Protein AF-A0A382H604-F1 (afdb_monomer_lite)

Sequence (117 aa):
MPYRKNQIYLIIIILVFFRLSSAVAEETLPQNTVKKILGSIINLKTEKQLSPNEIKENDIIADRALSLLDMQEISLKALGKYWKKRTPTEQKVFIDLLSQMFLKEAFPNSGKFFSSL

Organism: NCBI:txid408172

Secondary structure (DSSP, 8-state):
--HHHHHHHHHHHHHHHHGGGTT-SGGG-HHHHHHHHHHHHHT----SS--HHHHHHHHHHHHHHHTTS-HHHHHHHHHGGGGGGS-HHHHHHHHHHHHHHIIIIIHHHHHHHTTT-

pLDDT: mean 87.94, std 14.46, range [51.38, 98.69]

InterPro domains:
  IPR008869 Toluene tolerance Ttg2/phospholipid-binding protein MlaC [PF05494] (41-103)
  IPR042245 Tgt2/MlaC superfamily [G3DSA:3.10.450.710] (27-114)

Radius of gyration: 22.96 Å; chains: 1; bounding box: 73×45×42 Å

Foldseek 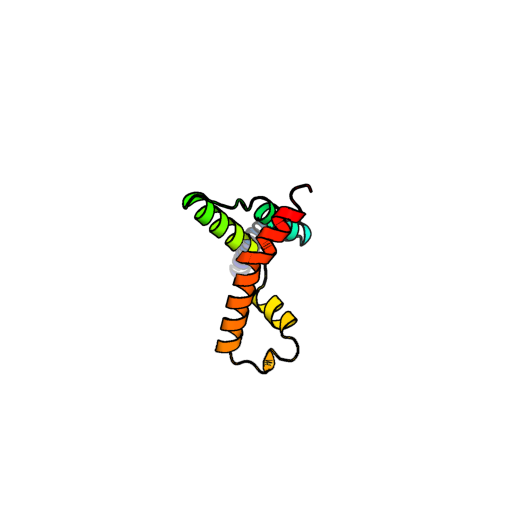3Di:
DCVVVVVVVVVVVVVVVVVVPPPPDPCDDPVNLVVLLLVLLLPQDDDPDDDPVSVVVLVVSLVSSCVSDPLLVVLCVVCPPCCVVDDPVRSVVSSVVVSVCSSPPVSNVVSVVSNPD

Structure (mmCIF, N/CA/C/O backbone):
data_AF-A0A382H604-F1
#
_entry.id   AF-A0A382H604-F1
#
loop_
_atom_site.group_PDB
_atom_site.id
_atom_site.type_symbol
_atom_site.label_atom_id
_atom_site.label_alt_id
_atom_site.label_comp_id
_atom_site.label_asym_id
_atom_site.label_entity_id
_atom_site.label_seq_id
_atom_site.pdbx_PDB_ins_code
_atom_site.Cartn_x
_atom_site.Cartn_y
_atom_site.Cartn_z
_atom_site.occupancy
_atom_site.B_iso_or_equiv
_atom_site.auth_seq_id
_atom_site.auth_comp_id
_atom_site.auth_asym_id
_atom_site.auth_atom_id
_atom_site.pdbx_PDB_model_num
ATOM 1 N N . MET A 1 1 ? -51.402 32.850 -17.907 1.00 51.38 1 MET A N 1
ATOM 2 C CA . MET A 1 1 ? -50.813 31.490 -17.981 1.00 51.38 1 MET A CA 1
ATOM 3 C C . MET A 1 1 ? -49.299 31.500 -18.317 1.00 51.38 1 MET A C 1
ATOM 5 O O . MET A 1 1 ? -48.921 30.944 -19.339 1.00 51.38 1 MET A O 1
ATOM 9 N N . PRO A 1 2 ? -48.397 32.082 -17.494 1.00 58.53 2 PRO A N 1
ATOM 10 C CA . PRO A 1 2 ? -46.940 31.989 -17.720 1.00 58.53 2 PRO A CA 1
ATOM 11 C C . PRO A 1 2 ? -46.252 30.822 -16.973 1.00 58.53 2 PRO A C 1
ATOM 13 O O . PRO A 1 2 ? -45.178 30.381 -17.368 1.00 58.53 2 PRO A O 1
ATOM 16 N N . TYR A 1 3 ? -46.886 30.270 -15.930 1.00 56.16 3 TYR A N 1
ATOM 17 C CA . TYR A 1 3 ? -46.276 29.292 -15.012 1.00 56.16 3 TYR A CA 1
ATOM 18 C C . TYR A 1 3 ? -45.895 27.947 -15.671 1.00 56.16 3 TYR A C 1
ATOM 20 O O . TYR A 1 3 ? -44.825 27.405 -15.409 1.00 56.16 3 TYR A O 1
ATOM 28 N N . ARG A 1 4 ? -46.720 27.437 -16.600 1.00 60.75 4 ARG A N 1
ATOM 29 C CA . ARG A 1 4 ? -46.483 26.145 -17.284 1.00 60.75 4 ARG A CA 1
ATOM 30 C C . ARG A 1 4 ? -45.298 26.190 -18.256 1.00 60.75 4 ARG A C 1
ATOM 32 O O . ARG A 1 4 ? -44.644 25.175 -18.459 1.00 60.75 4 ARG A O 1
ATOM 39 N N . LYS A 1 5 ? -44.997 27.359 -18.836 1.00 63.06 5 LYS A N 1
ATOM 40 C CA . LYS A 1 5 ? -43.904 27.519 -19.810 1.00 63.06 5 LYS A CA 1
ATOM 41 C C . LYS A 1 5 ? -42.536 27.438 -19.122 1.00 63.06 5 LYS A C 1
ATOM 43 O O . LYS A 1 5 ? -41.636 26.777 -19.626 1.00 63.06 5 LYS A O 1
ATOM 48 N N . ASN A 1 6 ? -42.421 28.013 -17.923 1.00 70.69 6 ASN A N 1
ATOM 49 C CA . ASN A 1 6 ? -41.190 27.993 -17.126 1.00 70.69 6 ASN A CA 1
ATOM 50 C C . ASN A 1 6 ? -40.862 26.590 -16.587 1.00 70.69 6 ASN A C 1
ATOM 52 O O . ASN A 1 6 ? -39.692 26.222 -16.539 1.00 70.69 6 ASN A O 1
ATOM 56 N N . GLN A 1 7 ? -41.876 25.778 -16.261 1.00 73.12 7 GLN A N 1
ATOM 57 C CA . GLN A 1 7 ? -41.681 24.366 -15.900 1.00 73.12 7 GLN A CA 1
ATOM 58 C C . GLN A 1 7 ? -41.118 23.538 -17.059 1.00 73.12 7 GLN A C 1
ATOM 60 O O . GLN A 1 7 ? -40.243 22.707 -16.843 1.00 73.12 7 GLN A O 1
ATOM 65 N N . ILE A 1 8 ? -41.576 23.786 -18.290 1.00 79.75 8 ILE A N 1
ATOM 66 C CA . ILE A 1 8 ? -41.068 23.083 -19.475 1.00 79.75 8 ILE A CA 1
ATOM 67 C C . ILE A 1 8 ? -39.595 23.442 -19.713 1.00 79.75 8 ILE A C 1
ATOM 69 O O . ILE A 1 8 ? -38.784 22.545 -19.926 1.00 79.75 8 ILE A O 1
ATOM 73 N N . TYR A 1 9 ? -39.219 24.721 -19.598 1.00 81.75 9 TYR A N 1
ATOM 74 C CA . TYR A 1 9 ? -37.813 25.130 -19.710 1.00 81.75 9 TYR A CA 1
ATOM 75 C C . TYR A 1 9 ? -36.930 24.521 -18.613 1.00 81.75 9 TYR A C 1
ATOM 77 O O . TYR A 1 9 ? -35.820 24.083 -18.906 1.00 81.75 9 TYR A O 1
ATOM 85 N N . LEU A 1 10 ? -37.429 24.430 -17.376 1.00 78.94 10 LEU A N 1
ATOM 86 C CA . LEU A 1 10 ? -36.712 23.801 -16.265 1.00 78.94 10 LEU A CA 1
ATOM 87 C C . LEU A 1 10 ? -36.487 22.298 -16.507 1.00 78.94 10 LEU A C 1
ATOM 89 O O . LEU A 1 10 ? -35.382 21.802 -16.307 1.00 78.94 10 LEU A O 1
ATOM 93 N N . ILE A 1 11 ? -37.504 21.583 -16.999 1.00 82.19 11 ILE A N 1
ATOM 94 C CA . ILE A 1 11 ? -37.404 20.155 -17.343 1.00 82.19 11 ILE A CA 1
ATOM 95 C C . ILE A 1 11 ? -36.421 19.936 -18.499 1.00 82.19 11 ILE A C 1
ATOM 97 O O . ILE A 1 11 ? -35.608 19.015 -18.443 1.00 82.19 11 ILE A O 1
ATOM 101 N N . ILE A 1 12 ? -36.450 20.794 -19.523 1.00 80.44 12 ILE A N 1
ATOM 102 C CA . ILE A 1 12 ? -35.507 20.729 -20.648 1.00 80.44 12 ILE A CA 1
ATOM 103 C C . ILE A 1 12 ? -34.071 20.956 -20.161 1.00 80.44 12 ILE A C 1
ATOM 105 O O . ILE A 1 12 ? -33.182 20.198 -20.537 1.00 80.44 12 ILE A O 1
ATOM 109 N N . ILE A 1 13 ? -33.843 21.937 -19.282 1.00 77.56 13 ILE A N 1
ATOM 110 C CA . ILE A 1 13 ? -32.527 22.191 -18.678 1.00 77.56 13 ILE A CA 1
ATOM 111 C C . ILE A 1 13 ? -32.031 20.963 -17.902 1.00 77.56 13 ILE A C 1
ATOM 113 O O . ILE A 1 13 ? -30.904 20.524 -18.119 1.00 77.56 13 ILE A O 1
ATOM 117 N N . ILE A 1 14 ? -32.871 20.363 -17.054 1.00 76.81 14 ILE A N 1
ATOM 118 C CA . ILE A 1 14 ? -32.507 19.166 -16.278 1.00 76.81 14 ILE A CA 1
ATOM 119 C C . ILE A 1 14 ? -32.161 17.994 -17.209 1.00 76.81 14 ILE A C 1
ATOM 121 O O . ILE A 1 14 ? -31.157 17.316 -17.001 1.00 76.81 14 ILE A O 1
ATOM 125 N N . LEU A 1 15 ? -32.938 17.783 -18.274 1.00 72.88 15 LEU A N 1
ATOM 126 C CA . LEU A 1 15 ? -32.672 16.732 -19.260 1.00 72.88 15 LEU A CA 1
ATOM 127 C C . LEU A 1 15 ? -31.349 16.946 -20.010 1.00 72.88 15 LEU A C 1
ATOM 129 O O . LEU A 1 15 ? -30.652 15.971 -20.281 1.00 72.88 15 LEU A O 1
ATOM 133 N N . VAL A 1 16 ? -30.972 18.194 -20.309 1.00 72.25 16 VAL A N 1
ATOM 134 C CA . VAL A 1 16 ? -29.672 18.518 -20.925 1.00 72.25 16 VAL A CA 1
ATOM 135 C C . VAL A 1 16 ? -28.514 18.207 -19.970 1.00 72.25 16 VAL A C 1
ATOM 137 O O . VAL A 1 16 ? -27.527 17.615 -20.402 1.00 72.25 16 VAL A O 1
ATOM 140 N N . PHE A 1 17 ? -28.649 18.505 -18.673 1.00 63.34 17 PHE A N 1
ATOM 141 C CA . PHE A 1 17 ? -27.629 18.158 -17.673 1.00 63.34 17 PHE A CA 1
ATOM 142 C C . PHE A 1 17 ? -27.477 16.640 -17.473 1.00 63.34 17 PHE A C 1
ATOM 144 O O . PHE A 1 17 ? -26.356 16.154 -17.351 1.00 63.34 17 PHE A O 1
ATOM 151 N N . PHE A 1 18 ? -28.567 15.864 -17.521 1.00 61.59 18 PHE A N 1
ATOM 152 C CA . PHE A 1 18 ? -28.507 14.398 -17.392 1.00 61.59 18 PHE A CA 1
ATOM 153 C C . PHE A 1 18 ? -27.886 13.687 -18.607 1.00 61.59 18 PHE A C 1
ATOM 155 O O . PHE A 1 18 ? -27.373 12.576 -18.470 1.00 61.59 18 PHE A O 1
ATOM 162 N N . ARG A 1 19 ? -27.895 14.306 -19.795 1.00 58.00 19 ARG A N 1
ATOM 163 C CA . ARG A 1 19 ? -27.268 13.743 -21.007 1.00 58.00 19 ARG A CA 1
ATOM 164 C C . ARG A 1 19 ? -25.736 13.812 -20.992 1.00 58.00 19 ARG A C 1
ATOM 166 O O . ARG A 1 19 ? -25.117 13.081 -21.755 1.00 58.00 19 ARG A O 1
ATOM 173 N N . LEU A 1 20 ? -25.126 14.643 -20.141 1.00 55.12 20 LEU A N 1
ATOM 174 C CA . LEU A 1 20 ? -23.664 14.770 -20.058 1.00 55.12 20 LEU A CA 1
ATOM 175 C C . LEU A 1 20 ? -22.992 13.717 -19.157 1.00 55.12 20 LEU A C 1
ATOM 177 O O . LEU A 1 20 ? -21.769 13.611 -19.170 1.00 55.12 20 LEU A O 1
ATOM 181 N N . SER A 1 21 ? -23.747 12.919 -18.396 1.00 55.44 21 SER A N 1
ATOM 182 C CA . SER A 1 21 ? -23.174 12.006 -17.391 1.00 55.44 21 SER A CA 1
ATOM 183 C C . SER A 1 21 ? -22.920 10.567 -17.862 1.00 55.44 21 SER A C 1
ATOM 185 O O . SER A 1 21 ? -22.592 9.725 -17.032 1.00 55.44 21 SER A O 1
ATOM 187 N N . SER A 1 22 ? -23.011 10.235 -19.157 1.00 51.88 22 SER A N 1
ATOM 188 C CA . SER A 1 22 ? -22.828 8.836 -19.601 1.00 51.88 22 SER A CA 1
ATOM 189 C C . SER A 1 22 ? -21.373 8.390 -19.832 1.00 51.88 22 SER A C 1
ATOM 191 O O . SER A 1 22 ? -21.164 7.396 -20.521 1.0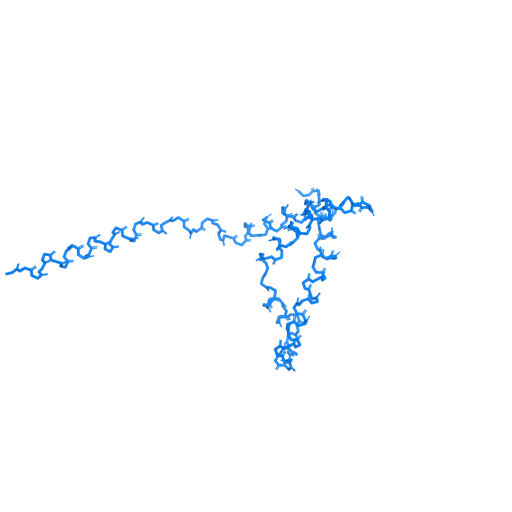0 51.88 22 SER A O 1
ATOM 193 N N . ALA A 1 23 ? -20.366 9.091 -19.300 1.00 53.72 23 ALA A N 1
ATOM 194 C CA . ALA A 1 23 ? 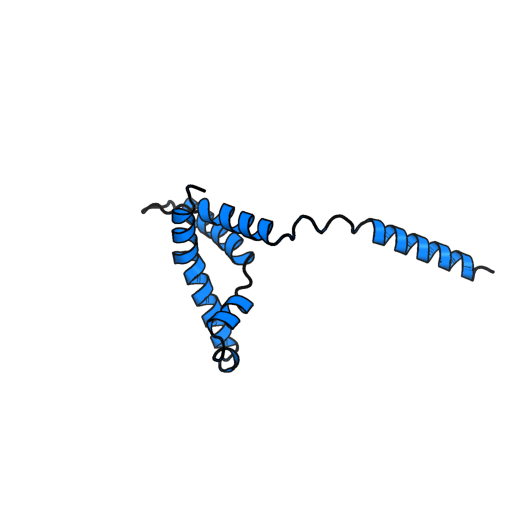-18.950 8.803 -19.579 1.00 53.72 23 ALA A CA 1
ATOM 195 C C . ALA A 1 23 ? -18.165 8.161 -18.414 1.00 53.72 23 ALA A C 1
ATOM 197 O O . ALA A 1 23 ? -16.947 8.055 -18.496 1.00 53.72 23 ALA A O 1
ATOM 198 N N . VAL A 1 24 ? -18.814 7.722 -17.328 1.00 54.69 24 VAL A N 1
ATOM 199 C CA . VAL A 1 24 ? -18.101 7.254 -16.119 1.00 54.69 24 VAL A CA 1
ATOM 200 C C . VAL A 1 24 ? -18.574 5.864 -15.693 1.00 54.69 24 VAL A C 1
ATOM 202 O O . VAL A 1 24 ? -19.289 5.711 -14.708 1.00 54.69 24 VAL A O 1
ATOM 205 N N . ALA A 1 25 ? -18.209 4.829 -16.447 1.00 52.22 25 ALA A N 1
ATOM 206 C CA . ALA A 1 25 ? -18.401 3.443 -15.992 1.00 52.22 25 ALA A CA 1
ATOM 207 C C . ALA A 1 25 ? -17.348 2.450 -16.513 1.00 52.22 25 ALA A C 1
ATOM 209 O O . ALA A 1 25 ? -17.205 1.371 -15.949 1.00 52.22 25 ALA A O 1
ATOM 210 N N . GLU A 1 26 ? -16.578 2.794 -17.550 1.00 51.50 26 GLU A N 1
ATOM 211 C CA . GLU A 1 26 ? -15.533 1.904 -18.080 1.00 51.50 26 GLU A CA 1
ATOM 212 C C . GLU A 1 26 ? -14.262 1.894 -17.205 1.00 51.50 26 GLU A C 1
ATOM 214 O O . GLU A 1 26 ? -13.557 0.886 -17.105 1.00 51.50 26 GLU A O 1
ATOM 219 N N . GLU A 1 27 ? -13.998 2.989 -16.483 1.00 53.62 27 GLU A N 1
ATOM 220 C CA . GLU A 1 27 ? -12.813 3.130 -15.627 1.00 53.62 27 GLU A CA 1
ATOM 221 C C . GLU A 1 27 ? -12.864 2.325 -14.314 1.00 53.62 27 GLU A C 1
ATOM 223 O O . GLU A 1 27 ? -11.844 2.235 -13.628 1.00 53.62 27 GLU A O 1
ATOM 228 N N . THR A 1 28 ? -14.003 1.717 -13.960 1.00 61.94 28 THR A N 1
ATOM 229 C CA . THR A 1 28 ? -14.283 1.238 -12.590 1.00 61.94 28 THR A CA 1
ATOM 230 C C . THR A 1 28 ? -14.422 -0.279 -12.437 1.00 61.94 28 THR A C 1
ATOM 232 O O . THR A 1 28 ? -14.773 -0.755 -11.356 1.00 61.94 28 THR A O 1
ATOM 235 N N . LEU A 1 29 ? -14.129 -1.079 -13.470 1.00 84.31 29 LEU A N 1
ATOM 236 C CA . LEU A 1 29 ? -14.139 -2.536 -13.308 1.00 84.31 29 LEU A CA 1
ATOM 237 C C . LEU A 1 29 ? -12.992 -2.985 -12.384 1.00 84.31 29 LEU A C 1
ATOM 239 O O . LEU A 1 29 ? -11.843 -2.611 -12.632 1.00 84.31 29 LEU A O 1
ATOM 243 N N . PRO A 1 30 ? -13.243 -3.857 -11.385 1.00 88.25 30 PRO A N 1
ATOM 244 C CA . PRO A 1 30 ? -12.203 -4.341 -10.471 1.00 88.25 30 PRO A CA 1
ATOM 245 C C . PRO A 1 30 ? -10.977 -4.920 -11.190 1.00 88.25 30 PRO A C 1
ATOM 247 O O . PRO A 1 30 ? -9.841 -4.713 -10.774 1.00 88.25 30 PRO A O 1
ATOM 250 N N . GLN A 1 31 ? -11.200 -5.590 -12.324 1.00 91.25 31 GLN A N 1
ATOM 251 C CA . GLN A 1 31 ? -10.136 -6.147 -13.162 1.00 91.25 31 GLN A CA 1
ATOM 252 C C . GLN A 1 31 ? -9.208 -5.064 -13.733 1.00 91.25 31 GLN A C 1
ATOM 254 O O . GLN A 1 31 ? -8.001 -5.277 -13.817 1.00 91.25 31 GLN A O 1
ATOM 259 N N . ASN A 1 32 ? -9.745 -3.897 -14.098 1.00 91.12 32 ASN A N 1
ATOM 260 C CA . ASN A 1 32 ? -8.953 -2.787 -14.626 1.00 91.12 32 ASN A CA 1
ATOM 261 C C . ASN A 1 32 ? -8.072 -2.181 -13.532 1.00 91.12 32 ASN A C 1
ATOM 263 O O . ASN A 1 32 ? -6.909 -1.883 -13.790 1.00 91.12 32 ASN A O 1
ATOM 267 N N . THR A 1 33 ? -8.581 -2.068 -12.302 1.00 91.88 33 THR A N 1
ATOM 268 C CA . THR A 1 33 ? -7.779 -1.638 -11.147 1.00 91.88 33 THR A CA 1
ATOM 269 C C . THR A 1 33 ? -6.626 -2.601 -10.885 1.00 91.88 33 THR A C 1
ATOM 271 O O . THR A 1 33 ? -5.489 -2.160 -10.739 1.00 91.88 33 THR A O 1
ATOM 274 N N . VAL A 1 34 ? -6.878 -3.915 -10.916 1.00 92.88 34 VAL A N 1
ATOM 275 C CA . VAL A 1 34 ? -5.818 -4.924 -10.754 1.00 92.88 34 VAL A CA 1
ATOM 276 C C . VAL A 1 34 ? -4.770 -4.810 -11.863 1.00 92.88 34 VAL A C 1
ATOM 278 O O . VAL A 1 34 ? -3.580 -4.770 -11.564 1.00 92.88 34 VAL A O 1
ATOM 281 N N . LYS A 1 35 ? -5.188 -4.683 -13.130 1.00 93.62 35 LYS A N 1
ATOM 282 C CA . LYS A 1 35 ? -4.263 -4.481 -14.261 1.00 93.62 35 LYS A CA 1
ATOM 283 C C . LYS A 1 35 ? -3.422 -3.213 -14.102 1.00 93.62 35 LYS A C 1
ATOM 285 O O . LYS A 1 35 ? -2.231 -3.248 -14.390 1.00 93.62 35 LYS A O 1
ATOM 290 N N . LYS A 1 36 ? -4.014 -2.113 -13.619 1.00 94.12 36 LYS A N 1
ATOM 291 C CA . LYS A 1 36 ? -3.296 -0.857 -13.341 1.00 94.12 36 LYS A CA 1
ATOM 292 C C . LYS A 1 36 ? -2.241 -1.043 -12.248 1.00 94.12 36 LYS A C 1
ATOM 294 O O . LYS A 1 36 ? -1.105 -0.630 -12.445 1.00 94.12 36 LYS A O 1
ATOM 299 N N . ILE A 1 37 ? -2.588 -1.692 -11.133 1.00 95.06 37 ILE A N 1
ATOM 300 C CA . ILE A 1 37 ? -1.627 -1.988 -10.055 1.00 95.06 37 ILE A CA 1
ATOM 301 C C . ILE A 1 37 ? -0.486 -2.852 -10.595 1.00 95.06 37 ILE A C 1
ATOM 303 O O . ILE A 1 37 ? 0.678 -2.510 -10.409 1.00 95.06 37 ILE A O 1
ATOM 307 N N . LEU A 1 38 ? -0.819 -3.936 -11.299 1.00 94.94 38 LEU A N 1
ATOM 308 C CA . LEU A 1 38 ? 0.155 -4.871 -11.850 1.00 94.94 38 LEU A CA 1
ATOM 309 C C . LEU A 1 38 ? 1.115 -4.185 -12.835 1.00 94.94 38 LEU A C 1
ATOM 311 O O . LEU A 1 38 ? 2.330 -4.321 -12.712 1.00 94.94 38 LEU A O 1
ATOM 315 N N . GLY A 1 39 ? 0.567 -3.399 -13.766 1.00 93.94 39 GLY A N 1
ATOM 316 C CA . GLY A 1 39 ? 1.348 -2.625 -14.727 1.00 93.94 39 GLY A CA 1
ATOM 317 C C . GLY A 1 39 ? 2.266 -1.600 -14.060 1.00 93.94 39 GLY A C 1
ATOM 318 O O . GLY A 1 39 ? 3.361 -1.360 -14.555 1.00 93.94 39 GLY A O 1
ATOM 319 N N . SER A 1 40 ? 1.877 -1.030 -12.918 1.00 94.12 40 SER A N 1
ATOM 320 C CA . SER A 1 40 ? 2.779 -0.183 -12.133 1.00 94.12 40 SER A CA 1
ATOM 321 C C . SER A 1 40 ? 3.905 -1.004 -11.500 1.00 94.12 40 SER A C 1
ATOM 323 O O . SER A 1 40 ? 5.074 -0.706 -11.716 1.00 94.12 40 SER A O 1
ATOM 325 N N . ILE A 1 41 ? 3.583 -2.059 -10.744 1.00 95.25 41 ILE A N 1
ATOM 326 C CA . ILE A 1 41 ? 4.585 -2.756 -9.921 1.00 95.25 41 ILE A CA 1
ATOM 327 C C . ILE A 1 41 ? 5.590 -3.581 -10.736 1.00 95.25 41 ILE A C 1
ATOM 329 O O . ILE A 1 41 ? 6.730 -3.710 -10.304 1.00 95.25 41 ILE A O 1
ATOM 333 N N . ILE A 1 42 ? 5.214 -4.109 -11.910 1.00 95.56 42 ILE A N 1
ATOM 334 C CA . ILE A 1 42 ? 6.145 -4.831 -12.803 1.00 95.56 42 ILE A CA 1
ATOM 335 C C . ILE A 1 42 ? 7.234 -3.896 -13.346 1.00 95.56 42 ILE A C 1
ATOM 337 O O . ILE A 1 42 ? 8.365 -4.324 -13.555 1.00 95.56 42 ILE A O 1
ATOM 341 N N . ASN A 1 43 ? 6.916 -2.614 -13.532 1.00 93.62 43 ASN A N 1
ATOM 342 C CA . ASN A 1 43 ? 7.857 -1.618 -14.042 1.00 93.62 43 ASN A CA 1
ATOM 343 C C . ASN A 1 43 ? 8.789 -1.047 -12.961 1.00 93.62 43 ASN A C 1
ATOM 345 O O . ASN A 1 43 ? 9.605 -0.176 -13.261 1.00 93.62 43 ASN A O 1
ATOM 349 N N . LEU A 1 44 ? 8.686 -1.512 -11.710 1.00 94.94 44 LEU A N 1
ATOM 350 C CA . LEU A 1 44 ? 9.620 -1.115 -10.664 1.00 94.94 44 LEU A CA 1
ATOM 351 C C . LEU A 1 44 ? 11.004 -1.690 -10.948 1.00 94.94 44 LEU A C 1
ATOM 353 O O . LEU A 1 44 ? 11.199 -2.902 -11.059 1.00 94.94 44 LEU A O 1
ATOM 357 N N . LYS A 1 45 ? 11.988 -0.799 -10.981 1.00 92.94 45 LYS A N 1
ATOM 358 C CA . LYS A 1 45 ? 13.400 -1.159 -11.051 1.00 92.94 45 LYS A CA 1
ATOM 359 C C . LYS A 1 45 ? 13.846 -1.738 -9.714 1.00 92.94 45 LYS A C 1
ATOM 361 O O . LYS A 1 45 ? 13.513 -1.203 -8.659 1.00 92.94 45 LYS A O 1
ATOM 366 N N . THR A 1 46 ? 14.564 -2.853 -9.722 1.00 88.31 46 THR A N 1
ATOM 367 C CA . THR A 1 46 ? 14.922 -3.577 -8.485 1.00 88.31 46 THR A CA 1
ATOM 368 C C . THR A 1 46 ? 16.382 -4.019 -8.433 1.00 88.31 46 THR A C 1
ATOM 370 O O . THR A 1 46 ? 16.762 -4.892 -7.644 1.00 88.31 46 THR A O 1
ATOM 373 N N . GLU A 1 47 ? 17.205 -3.408 -9.278 1.00 86.75 47 GLU A N 1
ATOM 374 C CA . GLU A 1 47 ? 18.643 -3.589 -9.351 1.00 86.75 47 GLU A CA 1
ATOM 375 C C . GLU A 1 47 ? 19.327 -3.122 -8.058 1.00 86.75 47 GLU A C 1
ATOM 377 O O . GLU A 1 4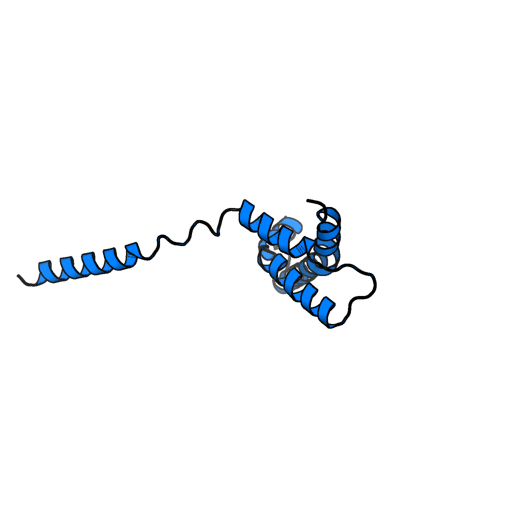7 ? 18.852 -2.241 -7.342 1.00 86.75 47 GLU A O 1
ATOM 382 N N . LYS A 1 48 ? 20.491 -3.710 -7.751 1.00 78.56 48 LYS A N 1
ATOM 383 C CA . LYS A 1 48 ? 21.228 -3.436 -6.503 1.00 78.56 48 LYS A CA 1
ATOM 384 C C . LYS A 1 48 ? 21.713 -1.987 -6.372 1.00 78.56 48 LYS A C 1
ATOM 386 O O . LYS A 1 48 ? 21.993 -1.554 -5.258 1.00 78.56 48 LYS A O 1
ATOM 391 N N . GLN A 1 49 ? 21.860 -1.267 -7.481 1.00 89.12 49 GLN A N 1
ATOM 392 C CA . GLN A 1 49 ? 22.252 0.139 -7.502 1.00 89.12 49 GLN A CA 1
ATOM 393 C C . GLN A 1 49 ? 21.393 0.872 -8.523 1.00 89.12 49 GLN A C 1
ATOM 395 O O . GLN A 1 49 ? 21.561 0.688 -9.725 1.00 89.12 49 GLN A O 1
ATOM 400 N N . LEU A 1 50 ? 20.479 1.691 -8.015 1.00 92.56 50 LEU A N 1
ATOM 401 C CA . LEU A 1 50 ? 19.663 2.597 -8.808 1.00 92.56 50 LEU A CA 1
ATOM 402 C C . LEU A 1 50 ? 20.257 3.997 -8.735 1.00 92.56 50 LEU A C 1
ATOM 404 O O . LEU A 1 50 ? 20.729 4.434 -7.681 1.00 92.56 50 LEU A O 1
ATOM 408 N N . SER A 1 51 ? 20.206 4.720 -9.847 1.00 96.19 51 SER A N 1
ATOM 409 C CA . SER A 1 51 ? 20.502 6.148 -9.840 1.00 96.19 51 SER A CA 1
ATOM 410 C C . SER A 1 51 ? 19.437 6.924 -9.046 1.00 96.19 51 SER A C 1
ATOM 412 O O . SER A 1 51 ? 18.298 6.468 -8.915 1.00 96.19 51 SER A O 1
ATOM 414 N N . PRO A 1 52 ? 19.743 8.139 -8.552 1.00 95.81 52 PRO A N 1
ATOM 415 C CA . PRO A 1 52 ? 18.759 8.965 -7.846 1.00 95.81 52 PRO A CA 1
ATOM 416 C C . PRO A 1 52 ? 17.475 9.229 -8.648 1.00 95.81 52 PRO A C 1
ATOM 418 O O . PRO A 1 52 ? 16.389 9.302 -8.075 1.00 95.81 52 PRO A O 1
ATOM 421 N N . ASN A 1 53 ? 17.587 9.339 -9.975 1.00 96.62 53 ASN A N 1
ATOM 422 C CA . ASN A 1 53 ? 16.435 9.528 -10.856 1.00 96.62 53 ASN A CA 1
ATOM 423 C C . ASN A 1 53 ? 15.550 8.279 -10.910 1.00 96.62 53 ASN A C 1
ATOM 425 O O . ASN A 1 53 ? 14.332 8.402 -10.864 1.00 96.62 53 ASN A O 1
ATOM 429 N N . GLU A 1 54 ? 16.152 7.091 -10.953 1.00 95.69 54 GLU A N 1
ATOM 430 C CA . GLU A 1 54 ? 15.423 5.819 -10.964 1.00 95.69 54 GLU A CA 1
ATOM 431 C C . GLU A 1 54 ? 14.740 5.535 -9.631 1.00 95.69 54 GLU A C 1
ATOM 433 O O . GLU A 1 54 ? 13.619 5.040 -9.614 1.00 95.69 54 GLU A O 1
ATOM 438 N N . ILE A 1 55 ? 15.374 5.904 -8.515 1.00 94.88 55 ILE A N 1
ATOM 439 C CA . ILE A 1 55 ? 14.741 5.836 -7.192 1.00 94.88 55 ILE A CA 1
ATOM 440 C C . ILE A 1 55 ? 13.496 6.724 -7.170 1.00 94.88 55 ILE A C 1
ATOM 442 O O . ILE A 1 55 ? 12.421 6.268 -6.796 1.00 94.88 55 ILE A O 1
ATOM 446 N N . LYS A 1 56 ? 13.616 7.972 -7.638 1.00 96.12 56 LYS A N 1
ATOM 447 C CA . LYS A 1 56 ? 12.491 8.911 -7.685 1.00 96.12 56 LYS A CA 1
ATOM 448 C C . LYS A 1 56 ? 11.367 8.428 -8.606 1.00 96.12 56 LYS A C 1
ATOM 450 O O . LYS A 1 56 ? 10.194 8.623 -8.300 1.00 96.12 56 LYS A O 1
ATOM 455 N N . GLU A 1 57 ? 11.711 7.828 -9.741 1.00 96.25 57 GLU A N 1
ATOM 456 C CA . GLU A 1 57 ? 10.735 7.243 -10.660 1.00 96.25 57 GLU A CA 1
ATOM 457 C C . GLU A 1 57 ? 10.012 6.049 -10.024 1.00 96.25 57 GLU A C 1
ATOM 459 O O . GLU A 1 57 ? 8.782 5.996 -10.056 1.00 96.25 57 GLU A O 1
ATOM 464 N N . ASN A 1 58 ? 10.752 5.155 -9.364 1.00 96.06 58 ASN A N 1
ATOM 465 C CA . ASN A 1 58 ? 10.178 4.055 -8.597 1.00 96.06 58 ASN A CA 1
ATOM 466 C C . ASN A 1 58 ? 9.236 4.541 -7.494 1.00 96.06 58 ASN A C 1
ATOM 468 O O . ASN A 1 58 ? 8.156 3.975 -7.351 1.00 96.06 58 ASN A O 1
ATOM 472 N N . ASP A 1 59 ? 9.608 5.583 -6.746 1.00 95.88 59 ASP A N 1
ATOM 473 C CA . ASP A 1 59 ? 8.750 6.155 -5.703 1.00 95.88 59 ASP A CA 1
ATOM 474 C C . ASP A 1 59 ? 7.420 6.645 -6.307 1.00 95.88 59 ASP A C 1
ATOM 476 O O . ASP A 1 59 ? 6.350 6.292 -5.819 1.00 95.88 59 ASP A O 1
ATOM 480 N N . ILE A 1 60 ? 7.457 7.351 -7.446 1.00 96.50 60 ILE A N 1
ATOM 481 C CA . ILE A 1 60 ? 6.244 7.811 -8.149 1.00 96.50 60 ILE A CA 1
ATOM 482 C C . ILE A 1 60 ? 5.373 6.632 -8.611 1.00 96.50 60 ILE A C 1
ATOM 484 O O . ILE A 1 60 ? 4.145 6.685 -8.502 1.00 96.50 60 ILE A O 1
ATOM 488 N N . ILE A 1 61 ? 5.983 5.583 -9.168 1.00 96.88 61 ILE A N 1
ATOM 489 C CA . ILE A 1 61 ? 5.269 4.386 -9.635 1.00 96.88 61 ILE A CA 1
ATOM 490 C C . ILE A 1 61 ? 4.624 3.653 -8.453 1.00 96.88 61 ILE A C 1
ATOM 492 O O . ILE A 1 61 ? 3.446 3.287 -8.516 1.00 96.88 61 ILE A O 1
ATOM 496 N N . ALA A 1 62 ? 5.376 3.463 -7.370 1.00 96.69 62 ALA A N 1
ATOM 497 C CA . ALA A 1 62 ? 4.927 2.766 -6.176 1.00 96.69 62 ALA A CA 1
ATOM 498 C C . ALA A 1 62 ? 3.811 3.539 -5.456 1.00 96.69 62 ALA A C 1
ATOM 500 O O . ALA A 1 62 ? 2.803 2.938 -5.087 1.00 96.69 62 ALA A O 1
ATOM 501 N N . ASP A 1 63 ? 3.917 4.866 -5.352 1.00 96.56 63 ASP A N 1
ATOM 502 C CA . ASP A 1 63 ? 2.877 5.722 -4.768 1.00 96.56 63 ASP A CA 1
ATOM 503 C C . ASP A 1 63 ? 1.578 5.688 -5.584 1.00 96.56 63 ASP A C 1
ATOM 505 O O . ASP A 1 63 ? 0.481 5.642 -5.023 1.00 96.56 63 ASP A O 1
ATOM 509 N N . ARG A 1 64 ? 1.674 5.647 -6.922 1.00 95.62 64 ARG A N 1
ATOM 510 C CA . ARG A 1 64 ? 0.500 5.456 -7.792 1.00 95.62 64 ARG A CA 1
ATOM 511 C C . ARG A 1 64 ? -0.140 4.085 -7.615 1.00 95.62 64 ARG A C 1
ATOM 513 O O . ARG A 1 64 ? -1.357 3.981 -7.700 1.00 95.62 64 ARG A O 1
ATOM 520 N N . ALA A 1 65 ? 0.648 3.033 -7.407 1.00 97.00 65 ALA A N 1
ATOM 521 C CA . ALA A 1 65 ? 0.104 1.709 -7.118 1.00 97.00 65 ALA A CA 1
ATOM 522 C C . ALA A 1 65 ? -0.576 1.679 -5.740 1.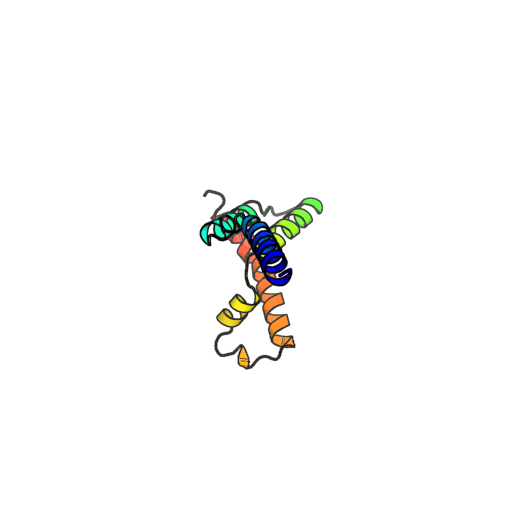00 97.00 65 ALA A C 1
ATOM 524 O O . ALA A 1 65 ? -1.672 1.136 -5.607 1.00 97.00 65 ALA A O 1
ATOM 525 N N . LEU A 1 66 ? 0.041 2.308 -4.735 1.00 97.75 66 LEU A N 1
ATOM 526 C CA . LEU A 1 66 ? -0.491 2.396 -3.378 1.00 97.75 66 LEU A CA 1
ATOM 527 C C . LEU A 1 66 ? -1.803 3.187 -3.325 1.00 97.75 66 LEU A C 1
ATOM 529 O O . LEU A 1 66 ? -2.715 2.789 -2.613 1.00 97.75 66 LEU A O 1
ATOM 533 N N . SER A 1 67 ? -1.936 4.267 -4.101 1.00 95.94 67 SER A N 1
ATOM 534 C CA . SER A 1 67 ? -3.152 5.096 -4.114 1.00 95.94 67 SER A CA 1
ATOM 535 C C . SER A 1 67 ? -4.380 4.399 -4.709 1.00 95.94 67 SER A C 1
ATOM 537 O O . SER A 1 67 ? -5.505 4.847 -4.493 1.00 95.94 67 SER A O 1
ATOM 539 N N . LEU A 1 68 ? -4.185 3.285 -5.423 1.00 95.44 68 LEU A N 1
ATOM 540 C CA . LEU A 1 68 ? -5.266 2.408 -5.882 1.00 95.44 68 LEU A CA 1
ATOM 541 C C . LEU A 1 68 ? -5.753 1.446 -4.784 1.00 95.44 68 LEU A C 1
ATOM 543 O O . LEU A 1 68 ? -6.763 0.767 -4.978 1.00 95.44 68 LEU A O 1
ATOM 547 N N . LEU A 1 69 ? -5.047 1.369 -3.651 1.00 95.75 69 LEU A N 1
ATOM 548 C CA . LEU A 1 69 ? -5.395 0.545 -2.500 1.00 95.75 69 LEU A CA 1
ATOM 549 C C . LEU A 1 69 ? -6.027 1.397 -1.396 1.00 95.75 69 LEU A C 1
ATOM 551 O O . LEU A 1 69 ? -5.490 2.425 -0.986 1.00 95.75 69 LEU A O 1
ATOM 555 N N . ASP A 1 70 ? -7.139 0.917 -0.842 1.00 97.25 70 ASP A N 1
ATOM 556 C CA . ASP A 1 70 ? -7.697 1.486 0.383 1.00 97.25 70 ASP A CA 1
ATOM 557 C C . ASP A 1 70 ? -6.887 0.998 1.592 1.00 97.25 70 ASP A C 1
ATOM 559 O O . ASP A 1 70 ? -7.204 -0.009 2.232 1.00 97.25 70 ASP A O 1
ATOM 563 N N . MET A 1 71 ? -5.796 1.708 1.889 1.00 97.88 71 MET A N 1
ATOM 564 C CA . MET A 1 71 ? -4.905 1.358 2.996 1.00 97.88 71 MET A CA 1
ATOM 565 C C . MET A 1 71 ? -5.586 1.457 4.363 1.00 97.88 71 MET A C 1
ATOM 567 O O . MET A 1 71 ? -5.172 0.758 5.290 1.00 97.88 71 MET A O 1
ATOM 571 N N . GLN A 1 72 ? -6.646 2.259 4.494 1.00 97.88 72 GLN A N 1
ATOM 572 C CA . GLN A 1 72 ? -7.449 2.336 5.712 1.00 97.88 72 GLN A CA 1
ATOM 573 C C . GLN A 1 72 ? -8.222 1.028 5.908 1.00 97.88 72 GLN A C 1
ATOM 575 O O . GLN A 1 72 ? -8.119 0.401 6.964 1.00 97.88 72 GLN A O 1
ATOM 580 N N . GLU A 1 73 ? -8.961 0.592 4.887 1.00 98.25 73 GLU A N 1
ATOM 581 C CA . GLU A 1 73 ? -9.754 -0.637 4.943 1.00 98.25 73 GLU A CA 1
ATOM 582 C C . GLU A 1 73 ? -8.858 -1.878 5.053 1.00 98.25 73 GLU A C 1
ATOM 584 O O . GLU A 1 73 ? -9.130 -2.774 5.855 1.00 98.25 73 GLU A O 1
ATOM 589 N N . ILE A 1 74 ? -7.740 -1.919 4.320 1.00 98.25 74 ILE A N 1
ATOM 590 C CA . ILE A 1 74 ? -6.736 -2.986 4.447 1.00 98.25 74 ILE A CA 1
ATOM 591 C C . ILE A 1 74 ? -6.198 -3.036 5.878 1.00 98.25 74 ILE A C 1
ATOM 593 O O . ILE A 1 74 ? -6.143 -4.113 6.474 1.00 98.25 74 ILE A O 1
ATOM 597 N N . SER A 1 75 ? -5.848 -1.888 6.460 1.00 98.19 75 SER A N 1
ATOM 598 C CA . SER A 1 75 ? -5.332 -1.830 7.830 1.00 98.19 75 SER A CA 1
ATOM 599 C C . SER A 1 75 ? -6.363 -2.271 8.866 1.00 98.19 75 SER A C 1
ATOM 601 O O . SER A 1 75 ? -6.037 -3.023 9.790 1.00 98.19 75 SER A O 1
ATOM 603 N N . LEU A 1 76 ? -7.623 -1.869 8.682 1.00 98.25 76 LEU A N 1
ATOM 604 C CA . LEU A 1 76 ? -8.743 -2.316 9.503 1.00 98.25 76 LEU A CA 1
ATOM 605 C C . LEU A 1 76 ? -8.884 -3.837 9.451 1.00 98.25 76 LEU A C 1
ATOM 607 O O . LEU A 1 76 ? -8.990 -4.480 10.500 1.00 98.25 76 LEU A O 1
ATOM 611 N N . LYS A 1 77 ? -8.847 -4.426 8.251 1.00 98.38 77 LYS A N 1
ATOM 612 C CA . LYS A 1 77 ? -8.945 -5.880 8.074 1.00 98.38 77 LYS A CA 1
ATOM 613 C C . LYS A 1 77 ? -7.734 -6.616 8.652 1.00 98.38 77 LYS A C 1
ATOM 615 O O . LYS A 1 77 ? -7.923 -7.644 9.296 1.00 98.38 77 LYS A O 1
ATOM 620 N N . ALA A 1 78 ? -6.524 -6.081 8.489 1.00 97.75 78 ALA A N 1
ATOM 621 C CA . ALA A 1 78 ? -5.292 -6.674 9.008 1.00 97.75 78 ALA A CA 1
ATOM 622 C C . ALA A 1 78 ? -5.259 -6.712 10.547 1.00 97.75 78 ALA A C 1
ATOM 624 O O . ALA A 1 78 ? -4.889 -7.727 11.134 1.00 97.75 78 ALA A O 1
ATOM 625 N N . LEU A 1 79 ? -5.687 -5.633 11.217 1.00 97.19 79 LEU A N 1
ATOM 626 C CA . LEU A 1 79 ? -5.759 -5.586 12.685 1.00 97.19 79 LEU A CA 1
ATOM 627 C C . LEU A 1 79 ? -7.007 -6.269 13.259 1.00 97.19 79 LEU A C 1
ATOM 629 O O . LEU A 1 79 ? -7.023 -6.649 14.437 1.00 97.19 79 LEU A O 1
ATOM 633 N N . GLY A 1 80 ? -8.070 -6.410 12.468 1.00 97.81 80 GLY A N 1
ATOM 634 C CA . GLY A 1 80 ? -9.304 -7.088 12.851 1.00 97.81 80 GLY A CA 1
ATOM 635 C C . GLY A 1 80 ? -9.864 -6.584 14.184 1.00 97.81 80 GLY A C 1
ATOM 636 O O . GLY A 1 80 ? -10.092 -5.389 14.385 1.00 97.81 80 GLY A O 1
ATOM 637 N N . LYS A 1 81 ? -10.055 -7.496 15.148 1.00 97.56 81 LYS A N 1
ATOM 638 C CA . LYS A 1 81 ? -10.624 -7.173 16.474 1.00 97.56 81 LYS A CA 1
ATOM 639 C C . LYS A 1 81 ? -9.817 -6.144 17.277 1.00 97.56 81 LYS A C 1
ATOM 641 O O . LYS A 1 81 ? -10.346 -5.571 18.229 1.00 97.56 81 LYS A O 1
ATOM 646 N N . TYR A 1 82 ? -8.548 -5.923 16.934 1.00 98.00 82 TYR A N 1
ATOM 647 C CA . TYR A 1 82 ? -7.685 -4.970 17.627 1.00 98.00 82 TYR A CA 1
ATOM 648 C C . TYR A 1 82 ? -7.824 -3.542 17.093 1.00 98.00 82 TYR A C 1
ATOM 650 O O . TYR A 1 82 ? -7.507 -2.612 17.830 1.00 98.00 82 TYR A O 1
ATOM 658 N N . TRP A 1 83 ? -8.371 -3.346 15.886 1.00 98.06 83 TRP A N 1
ATOM 659 C CA . TRP A 1 83 ? -8.525 -2.028 15.258 1.00 98.06 83 TRP A CA 1
ATOM 660 C C . TRP A 1 83 ? -9.261 -1.028 16.160 1.00 98.06 83 TRP A C 1
ATOM 662 O O . TRP A 1 83 ? -8.773 0.065 16.445 1.00 98.06 83 TRP A O 1
ATOM 672 N N . LYS A 1 84 ? -10.408 -1.453 16.708 1.00 96.25 84 LYS A N 1
ATOM 673 C CA . LYS A 1 84 ? -11.251 -0.634 17.599 1.00 96.25 84 LYS A CA 1
ATOM 674 C C . LYS A 1 84 ? -10.596 -0.313 18.947 1.00 96.25 84 LYS A C 1
ATOM 676 O O . LYS A 1 84 ? -11.088 0.545 19.667 1.00 96.25 84 LYS A O 1
ATOM 681 N N . LYS A 1 85 ? -9.514 -1.013 19.309 1.00 98.00 85 LYS A N 1
ATOM 682 C CA . LYS A 1 85 ? -8.754 -0.782 20.547 1.00 98.00 85 LYS A CA 1
ATOM 683 C C . LYS A 1 85 ? -7.598 0.198 20.353 1.00 98.00 85 LYS A C 1
ATOM 685 O O . LYS A 1 85 ? -6.846 0.399 21.304 1.00 98.00 85 LYS A O 1
ATOM 690 N N . ARG A 1 86 ? -7.359 0.679 19.130 1.00 98.31 86 ARG A N 1
ATOM 691 C CA . ARG A 1 86 ? -6.288 1.625 18.804 1.00 98.31 86 ARG A CA 1
ATOM 692 C C . ARG A 1 86 ? -6.837 3.042 18.777 1.00 98.31 86 ARG A C 1
ATOM 694 O O . ARG A 1 86 ? -7.945 3.277 18.299 1.00 98.31 86 ARG A O 1
ATOM 701 N N . THR A 1 87 ? -6.046 3.971 19.288 1.00 98.56 87 THR A N 1
ATOM 702 C CA . THR A 1 87 ? -6.286 5.408 19.145 1.00 98.56 87 THR A CA 1
ATOM 703 C C . THR A 1 87 ? -6.126 5.834 17.679 1.00 98.56 87 THR A C 1
ATOM 705 O O . THR A 1 87 ? -5.436 5.149 16.919 1.00 98.56 87 THR A O 1
ATOM 708 N N . PRO A 1 88 ? -6.696 6.978 17.260 1.00 98.19 88 PRO A N 1
ATOM 709 C CA . PRO A 1 88 ? -6.496 7.496 15.904 1.00 98.19 88 PRO A CA 1
ATOM 710 C C . PRO A 1 88 ? -5.014 7.665 15.532 1.00 98.19 88 PRO A C 1
ATOM 712 O O . PRO A 1 88 ? -4.619 7.374 14.406 1.00 98.19 88 PRO A O 1
ATOM 715 N N . THR A 1 89 ? -4.172 8.068 16.490 1.00 98.62 89 THR A N 1
ATOM 716 C CA . THR A 1 89 ? -2.720 8.186 16.291 1.00 98.62 89 THR A CA 1
ATOM 717 C C . THR A 1 89 ? -2.076 6.830 16.017 1.00 98.62 89 THR A C 1
ATOM 719 O O . THR A 1 89 ? -1.314 6.698 15.065 1.00 98.62 89 THR A O 1
ATOM 722 N N . GLU A 1 90 ? -2.402 5.800 16.802 1.00 98.56 90 GLU A N 1
ATOM 723 C CA . GLU A 1 90 ? -1.887 4.443 16.569 1.00 98.56 90 GLU A CA 1
ATOM 724 C C . GLU A 1 90 ? -2.384 3.853 15.246 1.00 98.56 90 GLU A C 1
ATOM 726 O O . GLU A 1 90 ? -1.628 3.168 14.563 1.00 98.56 90 GLU A O 1
ATOM 731 N N . GLN A 1 91 ? -3.637 4.122 14.866 1.00 98.62 91 GLN A N 1
ATOM 732 C CA . GLN A 1 91 ? -4.185 3.707 13.573 1.00 98.62 91 GLN A CA 1
ATOM 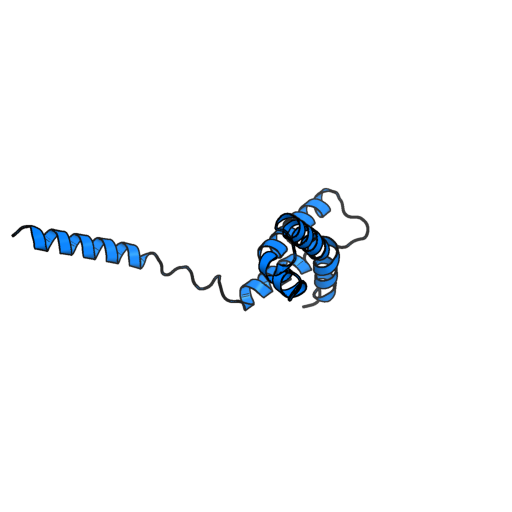733 C C . GLN A 1 91 ? -3.409 4.339 12.417 1.00 98.62 91 GLN A C 1
ATOM 735 O O . GLN A 1 91 ? -3.011 3.627 11.498 1.00 98.62 91 GLN A O 1
ATOM 740 N N . LYS A 1 92 ? -3.132 5.648 12.493 1.00 98.56 92 LYS A N 1
ATOM 741 C CA . LYS A 1 92 ? -2.310 6.350 11.502 1.00 98.56 92 LYS A CA 1
ATOM 742 C C . LYS A 1 92 ? -0.912 5.740 11.408 1.00 98.56 92 LYS A C 1
ATOM 744 O O . LYS A 1 92 ? -0.481 5.396 10.316 1.00 98.56 92 LYS A O 1
ATOM 749 N N . VAL A 1 93 ? -0.241 5.542 12.545 1.00 98.62 93 VAL A N 1
ATOM 750 C CA . VAL A 1 93 ? 1.094 4.920 12.583 1.00 98.62 93 VAL A CA 1
ATOM 751 C C . VAL A 1 93 ? 1.068 3.521 11.966 1.00 98.62 93 VAL A C 1
ATOM 753 O O . VAL A 1 93 ? 1.965 3.170 11.207 1.00 98.62 93 VAL A O 1
ATOM 756 N N . PHE A 1 94 ? 0.035 2.727 12.250 1.00 98.56 94 PHE A N 1
ATOM 757 C CA . PHE A 1 94 ? -0.108 1.401 11.660 1.00 98.56 94 PHE A CA 1
ATOM 758 C C . PHE A 1 94 ? -0.275 1.461 10.134 1.00 98.56 94 PHE A C 1
ATOM 760 O O . PHE A 1 94 ? 0.404 0.720 9.427 1.00 98.56 94 PHE A O 1
ATOM 767 N N . ILE A 1 95 ? -1.134 2.349 9.625 1.00 98.69 95 ILE A N 1
ATOM 768 C CA . ILE A 1 95 ? -1.333 2.547 8.181 1.00 98.69 95 ILE A CA 1
ATOM 769 C C . ILE A 1 95 ? -0.029 2.978 7.511 1.00 98.69 95 ILE A C 1
ATOM 771 O O . ILE A 1 95 ? 0.326 2.431 6.467 1.00 98.69 95 ILE A O 1
ATOM 775 N N . ASP A 1 96 ? 0.695 3.924 8.111 1.00 98.50 96 ASP A N 1
ATOM 776 C CA . ASP A 1 96 ? 1.955 4.441 7.574 1.00 98.50 96 ASP A CA 1
ATOM 777 C C . ASP A 1 96 ? 3.015 3.324 7.507 1.00 98.50 96 ASP A C 1
ATOM 779 O O . ASP A 1 96 ? 3.693 3.165 6.490 1.00 98.50 96 ASP A O 1
ATOM 783 N N . LEU A 1 97 ? 3.123 2.497 8.555 1.00 98.50 97 LEU A N 1
ATOM 784 C CA . LEU A 1 97 ? 4.039 1.352 8.584 1.00 98.50 97 LEU A CA 1
ATOM 785 C C . LEU A 1 97 ? 3.653 0.273 7.569 1.00 98.50 97 LEU A C 1
ATOM 787 O O . LEU A 1 97 ? 4.512 -0.214 6.834 1.00 98.50 97 LEU A O 1
ATOM 791 N N . LEU A 1 98 ? 2.369 -0.088 7.491 1.00 98.38 98 LEU A N 1
ATOM 792 C CA . LEU A 1 98 ? 1.900 -1.080 6.527 1.00 98.38 98 LEU A CA 1
ATOM 793 C C . LEU A 1 98 ? 2.117 -0.590 5.089 1.00 98.38 98 LEU A C 1
ATOM 795 O O . LEU A 1 98 ? 2.598 -1.348 4.252 1.00 98.38 98 LEU A O 1
ATOM 799 N N . SER A 1 99 ? 1.850 0.686 4.814 1.00 98.44 99 SER A N 1
ATOM 800 C CA . SER A 1 99 ? 2.127 1.312 3.515 1.00 98.44 99 SER A CA 1
ATOM 801 C C . SER A 1 99 ? 3.608 1.220 3.149 1.00 98.44 99 SER A C 1
ATOM 803 O O . SER A 1 99 ? 3.944 0.829 2.034 1.00 98.44 99 SER A O 1
ATOM 805 N N . GLN A 1 100 ? 4.514 1.484 4.097 1.00 98.19 100 GLN A N 1
ATOM 806 C CA . GLN A 1 100 ? 5.951 1.313 3.866 1.00 98.19 100 GLN A CA 1
ATOM 807 C C . GLN A 1 100 ? 6.330 -0.138 3.552 1.00 98.19 100 GLN A C 1
ATOM 809 O O . GLN A 1 100 ? 7.168 -0.358 2.679 1.00 98.19 100 GLN A O 1
ATOM 814 N N . MET A 1 101 ? 5.698 -1.131 4.190 1.00 97.81 101 MET A N 1
ATOM 815 C CA . MET A 1 101 ? 5.912 -2.542 3.835 1.00 97.81 101 MET A CA 1
ATOM 816 C C . MET A 1 101 ? 5.490 -2.835 2.390 1.00 97.81 101 MET A C 1
ATOM 818 O O . MET A 1 101 ? 6.185 -3.570 1.688 1.00 97.81 101 MET A O 1
ATOM 822 N N . PHE A 1 102 ? 4.391 -2.239 1.915 1.00 97.94 102 PHE A N 1
ATOM 823 C CA . PHE A 1 102 ? 3.998 -2.351 0.510 1.00 97.94 102 PHE A CA 1
ATOM 824 C C . PHE A 1 102 ? 5.050 -1.747 -0.423 1.00 97.94 102 PHE A C 1
ATOM 826 O O . PHE A 1 102 ? 5.502 -2.419 -1.349 1.00 97.94 102 PHE A O 1
ATOM 833 N N . LEU A 1 103 ? 5.477 -0.514 -0.147 1.00 96.81 103 LEU A N 1
ATOM 834 C CA . LEU A 1 103 ? 6.425 0.221 -0.985 1.00 96.81 103 LEU A CA 1
ATOM 835 C C . LEU A 1 103 ? 7.814 -0.433 -1.033 1.00 96.81 103 LEU A C 1
ATOM 837 O O . LEU A 1 103 ? 8.441 -0.464 -2.089 1.00 96.81 103 LEU A O 1
ATOM 841 N N . LYS A 1 104 ? 8.314 -0.938 0.102 1.00 94.50 104 LYS A N 1
ATOM 842 C CA . LYS A 1 104 ? 9.687 -1.455 0.216 1.00 94.50 104 LYS A CA 1
ATOM 843 C C . LYS A 1 104 ? 9.813 -2.943 -0.082 1.00 94.50 104 LYS A C 1
ATOM 845 O O . LYS A 1 104 ? 10.844 -3.349 -0.605 1.00 94.50 104 LYS A O 1
ATOM 850 N N . GLU A 1 105 ? 8.780 -3.735 0.202 1.00 94.44 105 GLU A N 1
ATOM 851 C CA . GLU A 1 105 ? 8.855 -5.195 0.092 1.00 94.44 105 GLU A CA 1
ATOM 852 C C . GLU A 1 105 ? 7.792 -5.768 -0.842 1.00 94.44 105 GLU A C 1
ATOM 854 O O . GLU A 1 105 ? 8.126 -6.475 -1.794 1.00 94.44 105 GLU A O 1
ATOM 859 N N . ALA A 1 106 ? 6.509 -5.480 -0.607 1.00 96.50 106 ALA A N 1
ATOM 860 C CA . ALA A 1 106 ? 5.446 -6.182 -1.325 1.00 96.50 106 ALA A CA 1
ATOM 861 C C . ALA A 1 106 ? 5.450 -5.858 -2.825 1.00 96.50 106 ALA A C 1
ATOM 863 O O . ALA A 1 106 ? 5.422 -6.781 -3.639 1.00 96.50 106 ALA A O 1
ATOM 864 N N . PHE A 1 107 ? 5.514 -4.578 -3.204 1.00 97.00 107 PHE A N 1
ATOM 865 C CA . PHE A 1 107 ? 5.505 -4.171 -4.608 1.00 97.00 107 PHE A CA 1
ATOM 866 C C . PHE A 1 107 ? 6.772 -4.589 -5.358 1.00 97.00 107 PHE A C 1
ATOM 868 O O . PHE A 1 107 ? 6.612 -5.231 -6.395 1.00 97.00 107 PHE A O 1
ATOM 875 N N . PRO A 1 108 ? 8.005 -4.345 -4.867 1.00 95.12 108 PRO A N 1
ATOM 876 C CA . PRO A 1 108 ? 9.206 -4.789 -5.574 1.00 95.12 108 PRO A CA 1
ATOM 877 C C . PRO A 1 108 ? 9.272 -6.311 -5.749 1.00 95.12 108 PRO A C 1
ATOM 879 O O . PRO A 1 108 ? 9.602 -6.797 -6.830 1.00 95.12 108 PRO A O 1
ATOM 882 N N . ASN A 1 109 ? 8.929 -7.086 -4.712 1.00 95.19 109 ASN A N 1
ATOM 883 C CA . ASN A 1 109 ? 8.975 -8.548 -4.796 1.00 95.19 109 ASN A CA 1
ATOM 884 C C . ASN A 1 109 ? 7.861 -9.107 -5.693 1.00 95.19 109 ASN A C 1
ATOM 886 O O . ASN A 1 109 ? 8.113 -10.018 -6.481 1.00 95.19 109 ASN A O 1
ATOM 890 N N . SER A 1 110 ? 6.655 -8.535 -5.634 1.00 94.75 110 SER A N 1
ATOM 891 C CA . SER A 1 110 ? 5.558 -8.924 -6.531 1.00 94.75 110 SER A CA 1
ATOM 892 C C . SER A 1 110 ? 5.854 -8.539 -7.981 1.00 94.75 110 SER A C 1
ATOM 894 O O . SER A 1 110 ? 5.624 -9.343 -8.877 1.00 94.75 110 SER A O 1
ATOM 896 N N . GLY A 1 111 ? 6.417 -7.352 -8.222 1.00 95.19 111 GLY A N 1
ATOM 897 C CA . GLY A 1 111 ? 6.840 -6.902 -9.549 1.00 95.19 111 GLY A CA 1
ATOM 898 C C . GLY A 1 111 ? 7.842 -7.858 -10.190 1.00 95.19 111 GLY A C 1
ATOM 899 O O . GLY A 1 111 ? 7.638 -8.293 -11.320 1.00 95.19 111 GLY A O 1
ATOM 900 N N . LYS A 1 112 ? 8.861 -8.290 -9.430 1.00 93.75 112 LYS A N 1
ATOM 901 C CA . LYS A 1 112 ? 9.791 -9.349 -9.863 1.00 93.75 112 LYS A CA 1
ATOM 902 C C . LYS A 1 112 ? 9.061 -10.646 -10.202 1.00 93.75 112 LYS A C 1
ATOM 904 O O . LYS A 1 112 ? 9.306 -11.220 -11.260 1.00 93.75 112 LYS A O 1
ATOM 909 N N . PHE A 1 113 ? 8.182 -11.103 -9.310 1.00 94.06 113 PHE A N 1
ATOM 910 C CA . PHE A 1 113 ? 7.458 -12.365 -9.467 1.00 94.06 113 PHE A CA 1
ATOM 911 C C . PHE A 1 113 ? 6.561 -12.382 -10.712 1.00 94.06 113 PHE A C 1
ATOM 913 O O . PHE A 1 113 ? 6.530 -13.381 -11.423 1.00 94.06 113 PHE A O 1
ATOM 920 N N . PHE A 1 114 ? 5.871 -11.278 -11.004 1.00 93.75 114 PHE A N 1
ATOM 921 C CA . PHE A 1 114 ? 4.956 -11.164 -12.142 1.00 93.75 114 PHE A CA 1
ATOM 922 C C . PHE A 1 114 ? 5.594 -10.579 -13.411 1.00 93.75 114 PHE A C 1
ATOM 924 O O . PHE A 1 114 ? 4.882 -10.326 -14.374 1.00 93.75 114 PHE A O 1
ATOM 931 N N . SER A 1 115 ? 6.913 -10.378 -13.447 1.00 89.88 115 SER A N 1
ATOM 932 C CA . SER A 1 115 ? 7.608 -9.758 -14.590 1.00 89.88 115 SER A CA 1
ATOM 933 C C . SER A 1 115 ? 7.494 -10.529 -15.913 1.00 89.88 115 SER A C 1
ATOM 935 O O . SER A 1 115 ? 7.763 -9.969 -16.973 1.00 89.88 115 SER A O 1
ATOM 937 N N . SER A 1 116 ? 7.100 -11.801 -15.859 1.00 87.50 116 SER A N 1
ATOM 938 C CA . SER A 1 116 ? 6.925 -12.689 -17.012 1.00 87.50 116 SER A CA 1
ATOM 939 C C . SER A 1 116 ? 5.466 -12.896 -17.437 1.00 87.50 116 SER A C 1
ATOM 941 O O . SER A 1 116 ? 5.211 -13.751 -18.289 1.00 87.50 116 SER A O 1
ATOM 943 N N . LEU A 1 117 ? 4.522 -12.173 -16.824 1.00 82.38 117 LEU A N 1
ATOM 944 C CA . LEU A 1 117 ? 3.091 -12.230 -17.138 1.00 82.38 117 LEU A CA 1
ATOM 945 C C . LEU A 1 117 ? 2.738 -11.333 -18.332 1.00 82.38 117 LEU A C 1
ATOM 947 O O . LEU A 1 117 ? 1.916 -11.786 -19.159 1.00 82.38 117 LEU A O 1
#